Protein AF-A0A7S0BK07-F1 (afdb_monomer)

Nearest PDB structures (foldseek):
  5nl1-assembly2_E  TM=3.008E-01  e=5.229E+00  Mus musculus

Mean predicted aligned error: 10.52 Å

pLDDT: mean 70.9, std 15.37, range [31.36, 89.75]

Radius of gyration: 15.75 Å; Cα contacts (8 Å, |Δi|>4): 74; chains: 1; bounding box: 33×43×38 Å

Sequence (130 aa):
CDAFSKGYSMTALQLEMQGSGAPGGRQLQTDEVELRSVLITLVYKALQVLNVEQEKDAPKIEFTPGPFDDFVRQIVAAQQRGYDLNMIQQEFNLANSSSAETRSPLESAILRQGTRVVFETVLQVSGDKP

Solvent-accessible surface area (backbone atoms only — not comparable to full-atom values): 8021 Å² total; per-residue (Å²): 139,64,64,78,81,62,64,70,44,72,49,49,54,50,50,50,68,74,41,91,72,55,97,77,84,56,83,63,54,72,69,54,50,52,52,49,44,51,53,52,49,44,44,52,52,39,41,58,77,69,64,59,86,66,65,93,85,44,82,80,79,85,72,72,93,49,83,63,55,60,56,43,50,52,52,53,53,40,44,76,71,69,50,52,74,67,58,53,53,47,50,55,53,56,68,44,72,77,46,94,66,80,73,51,75,63,57,51,49,52,50,54,51,49,52,48,51,37,51,52,51,52,48,60,63,61,71,69,63,130

Structure (mmCIF, N/CA/C/O backbone):
data_AF-A0A7S0BK07-F1
#
_entry.id   AF-A0A7S0BK07-F1
#
loop_
_atom_site.group_PDB
_atom_site.id
_atom_site.type_symbol
_atom_site.label_atom_id
_atom_site.label_alt_id
_atom_site.label_comp_id
_atom_site.label_asym_id
_atom_site.label_entity_id
_atom_site.label_seq_id
_atom_site.pdbx_PDB_ins_code
_atom_site.Cartn_x
_atom_site.Cartn_y
_atom_site.Cartn_z
_atom_site.occupancy
_atom_site.B_iso_or_equiv
_atom_site.auth_seq_id
_atom_site.auth_comp_id
_atom_site.auth_asym_id
_atom_site.auth_atom_id
_atom_site.pdbx_PDB_model_num
ATOM 1 N N . CYS A 1 1 ? -17.562 -12.220 3.411 1.00 44.59 1 CYS A N 1
ATOM 2 C CA . CYS A 1 1 ? -16.711 -13.247 4.045 1.00 44.59 1 CYS A CA 1
ATOM 3 C C . CYS A 1 1 ? -15.766 -13.824 3.005 1.00 44.59 1 CYS A C 1
ATOM 5 O O . CYS A 1 1 ? -16.247 -14.095 1.912 1.00 44.59 1 CYS A O 1
ATOM 7 N N . ASP A 1 2 ? -14.470 -13.949 3.338 1.00 31.36 2 ASP A N 1
ATOM 8 C CA . ASP A 1 2 ? -13.634 -15.139 3.048 1.00 31.36 2 ASP A CA 1
ATOM 9 C C . ASP A 1 2 ? -12.142 -14.934 2.747 1.00 31.36 2 ASP A C 1
ATOM 11 O O . ASP A 1 2 ? -11.460 -15.925 2.528 1.00 31.36 2 ASP A O 1
ATOM 15 N N . ALA A 1 3 ? -11.577 -13.728 2.814 1.00 35.78 3 ALA A N 1
ATOM 16 C CA . ALA A 1 3 ? -10.110 -13.594 2.900 1.00 35.78 3 ALA A CA 1
ATOM 17 C C . ALA A 1 3 ? -9.664 -13.406 4.360 1.00 35.78 3 ALA A C 1
ATOM 19 O O . ALA A 1 3 ? -8.880 -14.192 4.883 1.00 35.78 3 ALA A O 1
ATOM 20 N N . PHE A 1 4 ? -10.273 -12.441 5.057 1.00 38.91 4 PHE A N 1
ATOM 21 C CA . PHE A 1 4 ? -10.036 -12.187 6.484 1.00 38.91 4 PHE A CA 1
ATOM 22 C C . PHE A 1 4 ? -10.643 -13.264 7.395 1.00 38.91 4 PHE A C 1
ATOM 24 O O . PHE A 1 4 ? -9.981 -13.764 8.297 1.00 38.91 4 PHE A O 1
ATOM 31 N N . SER A 1 5 ? -11.866 -13.720 7.101 1.00 38.94 5 SER A N 1
ATOM 32 C CA . SER A 1 5 ? -12.518 -14.812 7.840 1.00 38.94 5 SER A CA 1
ATOM 33 C C . SER A 1 5 ? -11.904 -16.198 7.582 1.00 38.94 5 SER A C 1
ATOM 35 O O . SER A 1 5 ? -12.285 -17.152 8.254 1.00 38.94 5 SER A O 1
ATOM 37 N N . LYS A 1 6 ? -10.960 -16.325 6.632 1.00 38.78 6 LYS A N 1
ATOM 38 C CA . LYS A 1 6 ? -10.243 -17.578 6.320 1.00 38.78 6 LYS A CA 1
ATOM 39 C C . LYS A 1 6 ? -8.778 -17.610 6.777 1.00 38.78 6 LYS A C 1
ATOM 41 O O . LYS A 1 6 ? -8.074 -18.550 6.430 1.00 38.78 6 LYS A O 1
ATOM 46 N N . GLY A 1 7 ? -8.337 -16.664 7.610 1.00 41.44 7 GLY A N 1
ATOM 47 C CA . GLY A 1 7 ? -7.147 -16.882 8.440 1.00 41.44 7 GLY A CA 1
ATOM 48 C C . GLY A 1 7 ? -5.798 -16.705 7.745 1.00 41.44 7 GLY A C 1
ATOM 49 O O . GLY A 1 7 ? -4.903 -17.522 7.938 1.00 41.44 7 GLY A O 1
ATOM 50 N N . TYR A 1 8 ? -5.598 -15.607 7.014 1.00 47.16 8 TYR A N 1
ATOM 51 C CA . TYR A 1 8 ? -4.234 -15.095 6.861 1.00 47.16 8 TYR A CA 1
ATOM 52 C C . TYR A 1 8 ? -3.910 -14.212 8.067 1.00 47.16 8 TYR A C 1
ATOM 54 O O . TYR A 1 8 ? -4.119 -13.001 8.041 1.00 47.16 8 TYR A O 1
ATOM 62 N N . SER A 1 9 ? -3.457 -14.833 9.160 1.00 58.72 9 SER A N 1
ATOM 63 C CA . SER A 1 9 ? -2.925 -14.092 10.305 1.00 58.72 9 SER A CA 1
ATOM 64 C C . SER A 1 9 ? -1.636 -13.362 9.906 1.00 58.72 9 SER A C 1
ATOM 66 O O . SER A 1 9 ? -0.984 -13.712 8.918 1.00 58.72 9 SER A O 1
ATOM 68 N N . MET A 1 10 ? -1.230 -12.346 10.674 1.00 56.50 10 MET A N 1
ATOM 69 C CA . MET A 1 10 ? 0.079 -11.695 10.488 1.00 56.50 10 MET A CA 1
ATOM 70 C C . MET A 1 10 ? 1.223 -12.725 10.431 1.00 56.50 10 MET A C 1
ATOM 72 O O . MET A 1 10 ? 2.152 -12.567 9.644 1.00 56.50 10 MET A O 1
ATOM 76 N N . THR A 1 11 ? 1.099 -13.822 11.181 1.00 56.38 11 THR A N 1
ATOM 77 C CA . THR A 1 11 ? 1.977 -15.000 11.151 1.00 56.38 11 THR A CA 1
ATOM 78 C C . THR A 1 11 ? 1.994 -15.691 9.785 1.00 56.38 11 THR A C 1
ATOM 80 O O . THR A 1 11 ? 3.057 -16.047 9.284 1.00 56.38 11 THR A O 1
ATOM 83 N N . ALA A 1 12 ? 0.836 -15.866 9.143 1.00 60.38 12 ALA A N 1
ATOM 84 C CA . ALA A 1 12 ? 0.744 -16.463 7.812 1.00 60.38 12 ALA A CA 1
ATOM 85 C C . ALA A 1 12 ? 1.433 -15.592 6.751 1.00 60.38 12 ALA A C 1
ATOM 87 O O . ALA A 1 12 ? 2.169 -16.114 5.917 1.00 60.38 12 ALA A O 1
ATOM 88 N N . LEU A 1 13 ? 1.271 -14.267 6.824 1.00 60.94 13 LEU A N 1
ATOM 89 C CA . LEU A 1 13 ? 1.993 -13.336 5.949 1.00 60.94 13 LEU A CA 1
ATOM 90 C C . LEU A 1 13 ? 3.509 -13.421 6.178 1.00 60.94 13 LEU A C 1
ATOM 92 O O . LEU A 1 13 ? 4.271 -13.462 5.217 1.00 60.94 13 LEU A O 1
ATOM 96 N N . GLN A 1 14 ? 3.952 -13.521 7.434 1.00 59.59 14 GLN A N 1
ATOM 97 C CA . GLN A 1 14 ? 5.367 -13.708 7.776 1.00 59.59 14 GLN A CA 1
ATOM 98 C C . GLN A 1 14 ? 5.935 -15.025 7.234 1.00 59.59 14 GLN A C 1
ATOM 100 O O . GLN A 1 14 ? 7.040 -15.037 6.694 1.00 59.59 14 GLN A O 1
ATOM 105 N N . LEU A 1 15 ? 5.183 -16.124 7.337 1.00 62.56 15 LEU A N 1
ATOM 106 C CA . LEU A 1 15 ? 5.568 -17.418 6.772 1.00 62.56 15 LEU A CA 1
ATOM 107 C C . LEU A 1 15 ? 5.631 -17.373 5.241 1.00 62.56 15 LEU A C 1
ATOM 109 O O . LEU A 1 15 ? 6.550 -17.943 4.658 1.00 62.56 15 LEU A O 1
ATOM 113 N N . GLU A 1 16 ? 4.713 -16.662 4.581 1.00 64.56 16 GLU A N 1
ATOM 114 C CA . GLU A 1 16 ? 4.781 -16.461 3.131 1.00 64.56 16 GLU A CA 1
ATOM 115 C C . GLU A 1 16 ? 5.982 -15.610 2.705 1.00 64.56 16 GLU A C 1
ATOM 117 O O . GLU A 1 16 ? 6.585 -15.902 1.679 1.00 64.56 16 GLU A O 1
ATOM 122 N N . MET A 1 17 ? 6.386 -14.604 3.489 1.00 58.38 17 MET A N 1
ATOM 123 C CA . MET A 1 17 ? 7.619 -13.852 3.214 1.00 58.38 17 MET A CA 1
ATOM 124 C C . MET A 1 17 ? 8.877 -14.719 3.324 1.00 58.38 17 MET A C 1
ATOM 126 O O . MET A 1 17 ? 9.870 -14.456 2.651 1.00 58.38 17 MET A O 1
ATOM 130 N N . GLN A 1 18 ? 8.845 -15.745 4.175 1.00 59.84 18 GLN A N 1
ATOM 131 C CA . GLN A 1 18 ? 9.948 -16.691 4.348 1.00 59.84 18 GLN A CA 1
ATOM 132 C C . GLN A 1 18 ? 9.896 -17.855 3.341 1.00 59.84 18 GLN A C 1
ATOM 134 O O . GLN A 1 18 ? 10.900 -18.541 3.147 1.00 59.84 18 GLN A O 1
ATOM 139 N N . GLY A 1 19 ? 8.750 -18.092 2.693 1.00 59.31 19 GLY A N 1
ATOM 140 C CA . GLY A 1 19 ? 8.517 -19.222 1.797 1.00 59.31 19 GLY A CA 1
ATOM 141 C C . GLY A 1 19 ? 8.441 -18.833 0.317 1.00 59.31 19 GLY A C 1
ATOM 142 O O . GLY A 1 19 ? 7.535 -18.134 -0.115 1.00 59.31 19 GLY A O 1
ATOM 143 N N . SER A 1 20 ? 9.318 -19.389 -0.522 1.00 52.28 20 SER A N 1
ATOM 144 C CA . SER A 1 20 ? 9.348 -19.126 -1.977 1.00 52.28 20 SER A CA 1
ATOM 145 C C . SER A 1 20 ? 8.239 -19.827 -2.797 1.00 52.28 20 SER A C 1
ATOM 147 O O . SER A 1 20 ? 8.277 -19.810 -4.026 1.00 52.28 20 SER A O 1
ATOM 149 N N . GLY A 1 21 ? 7.270 -20.498 -2.162 1.00 52.09 21 GLY A N 1
ATOM 150 C CA . GLY A 1 21 ? 6.293 -21.360 -2.844 1.00 52.09 21 GLY A CA 1
ATOM 151 C C . GLY A 1 21 ? 4.974 -20.652 -3.162 1.00 52.09 21 GLY A C 1
ATOM 152 O O . GLY A 1 21 ? 4.302 -20.167 -2.252 1.00 52.09 21 GLY A O 1
ATOM 153 N N . ALA A 1 22 ? 4.574 -20.587 -4.436 1.00 52.78 22 ALA A N 1
ATOM 154 C CA . ALA A 1 22 ? 3.241 -20.108 -4.819 1.00 52.78 22 ALA A CA 1
ATOM 155 C C . ALA A 1 22 ? 2.133 -21.131 -4.516 1.00 52.78 22 ALA A C 1
ATOM 157 O O . ALA A 1 22 ? 2.345 -22.338 -4.677 1.00 52.78 22 ALA A O 1
ATOM 158 N N . PRO A 1 23 ? 0.916 -20.661 -4.184 1.00 49.75 23 PRO A N 1
ATOM 159 C CA . PRO A 1 23 ? -0.263 -21.511 -4.142 1.00 49.75 23 PRO A CA 1
ATOM 160 C C . PRO A 1 23 ? -0.664 -21.853 -5.587 1.00 49.75 23 PRO A C 1
ATOM 162 O O . PRO A 1 23 ? -1.213 -21.018 -6.299 1.00 49.75 23 PRO A O 1
ATOM 165 N N . GLY A 1 24 ? -0.345 -23.065 -6.056 1.00 53.91 24 GLY A N 1
ATOM 166 C CA . GLY A 1 24 ? -0.760 -23.528 -7.393 1.00 53.91 24 GLY A CA 1
ATOM 167 C C . GLY A 1 24 ? 0.202 -24.448 -8.148 1.00 53.91 24 GLY A C 1
ATOM 168 O O . GLY A 1 24 ? -0.072 -24.784 -9.295 1.00 53.91 24 GLY A O 1
ATOM 169 N N . GLY A 1 25 ? 1.332 -24.855 -7.562 1.00 56.31 25 GLY A N 1
ATOM 170 C CA . GLY A 1 25 ? 2.234 -25.856 -8.158 1.00 56.31 25 GLY A CA 1
ATOM 171 C C . GLY A 1 25 ? 3.080 -25.371 -9.345 1.00 56.31 25 GLY A C 1
ATOM 172 O O . GLY A 1 25 ? 4.027 -26.054 -9.727 1.00 56.31 25 GLY A O 1
ATOM 173 N N . ARG A 1 26 ? 2.810 -24.179 -9.896 1.00 63.66 26 ARG A N 1
ATOM 174 C CA . ARG A 1 26 ? 3.728 -23.492 -10.814 1.00 63.66 26 ARG A CA 1
ATOM 175 C C . ARG A 1 26 ? 4.815 -22.791 -10.003 1.00 63.66 26 ARG A C 1
ATOM 177 O O . ARG A 1 26 ? 4.501 -21.998 -9.118 1.00 63.66 26 ARG A O 1
ATOM 184 N N . GLN A 1 27 ? 6.081 -23.048 -10.326 1.00 64.88 27 GLN A N 1
ATOM 185 C CA . GLN A 1 27 ? 7.178 -22.233 -9.806 1.00 64.88 27 GLN A CA 1
ATOM 186 C C . GLN A 1 27 ? 7.022 -20.800 -10.319 1.00 64.88 27 GLN A C 1
ATOM 188 O O . GLN A 1 27 ? 6.813 -20.577 -11.515 1.00 64.88 27 GLN A O 1
ATOM 193 N N . LEU A 1 28 ? 7.069 -19.842 -9.397 1.00 65.19 28 LEU A N 1
ATOM 194 C CA . LEU A 1 28 ? 7.141 -18.431 -9.746 1.00 65.19 28 LEU A CA 1
ATOM 195 C C . LEU A 1 28 ? 8.503 -18.142 -10.365 1.0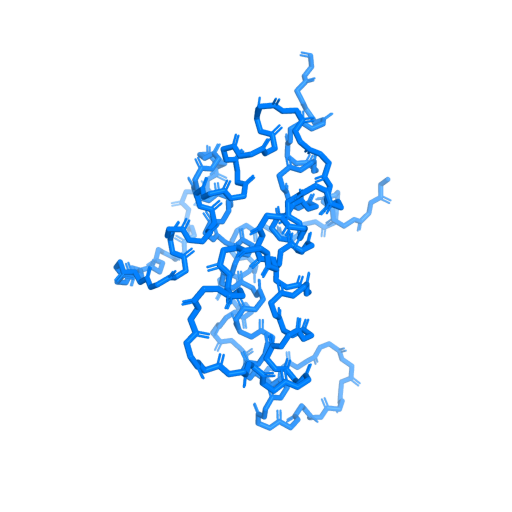0 65.19 28 LEU A C 1
ATOM 197 O O . LEU A 1 28 ? 9.517 -18.702 -9.944 1.00 65.19 28 LEU A O 1
ATOM 201 N N . GLN A 1 29 ? 8.516 -17.258 -11.354 1.00 75.56 29 GLN A N 1
ATOM 202 C CA . GLN A 1 29 ? 9.763 -16.681 -11.840 1.00 75.56 29 GLN A CA 1
ATOM 203 C C . GLN A 1 29 ? 10.344 -15.753 -10.765 1.00 75.56 29 GLN A C 1
ATOM 205 O O . GLN A 1 29 ? 9.603 -15.244 -9.924 1.00 75.56 29 GLN A O 1
ATOM 210 N N . THR A 1 30 ? 11.660 -15.533 -10.777 1.00 73.06 30 THR A N 1
ATOM 211 C CA . THR A 1 30 ? 12.360 -14.726 -9.760 1.00 73.06 30 THR A CA 1
ATOM 212 C C . THR A 1 30 ? 11.691 -13.367 -9.540 1.00 73.06 30 THR A C 1
ATOM 214 O O . THR A 1 30 ? 11.347 -13.029 -8.411 1.00 73.06 30 THR A O 1
ATOM 217 N N . ASP A 1 31 ? 11.372 -12.660 -10.623 1.00 69.50 31 ASP A N 1
ATOM 218 C CA . ASP A 1 31 ? 10.726 -11.344 -10.581 1.00 69.50 31 ASP A CA 1
ATOM 219 C C . ASP A 1 31 ? 9.323 -11.394 -9.943 1.00 69.50 31 ASP A C 1
ATOM 221 O O . ASP A 1 31 ? 8.894 -10.465 -9.259 1.00 69.50 31 ASP A O 1
ATOM 225 N N . GLU A 1 32 ? 8.594 -12.501 -10.122 1.00 69.31 32 GLU A N 1
ATOM 226 C CA . GLU A 1 32 ? 7.273 -12.704 -9.517 1.00 69.31 32 GLU A CA 1
ATOM 227 C C . GLU A 1 32 ? 7.380 -12.971 -8.009 1.00 69.31 32 GLU A C 1
ATOM 229 O O . GLU A 1 32 ? 6.522 -12.528 -7.241 1.00 69.31 32 GLU A O 1
ATOM 234 N N . VAL A 1 33 ? 8.432 -13.673 -7.571 1.00 70.38 33 VAL A N 1
ATOM 235 C CA . VAL A 1 33 ? 8.729 -13.885 -6.144 1.00 70.38 33 VAL A CA 1
ATOM 236 C C . VAL A 1 33 ? 9.076 -12.558 -5.480 1.00 70.38 33 VAL A C 1
ATOM 238 O O . VAL A 1 33 ? 8.557 -12.256 -4.403 1.00 70.38 33 VAL A O 1
ATOM 241 N N . GLU A 1 34 ? 9.905 -11.742 -6.126 1.00 68.62 34 GLU A N 1
ATOM 242 C CA . GLU A 1 34 ? 10.267 -10.415 -5.630 1.00 68.62 34 GLU A CA 1
ATOM 243 C C . GLU A 1 34 ? 9.044 -9.500 -5.537 1.00 68.62 34 GLU A C 1
ATOM 245 O O . GLU A 1 34 ? 8.780 -8.932 -4.475 1.00 68.62 34 GLU A O 1
ATOM 250 N N . LEU A 1 35 ? 8.228 -9.426 -6.595 1.00 74.62 35 LEU A N 1
ATOM 251 C CA . LEU A 1 35 ? 7.008 -8.621 -6.589 1.00 74.62 35 LEU A CA 1
ATOM 252 C C . LEU A 1 35 ? 6.034 -9.079 -5.498 1.00 74.62 35 LEU A C 1
ATOM 254 O O . LEU A 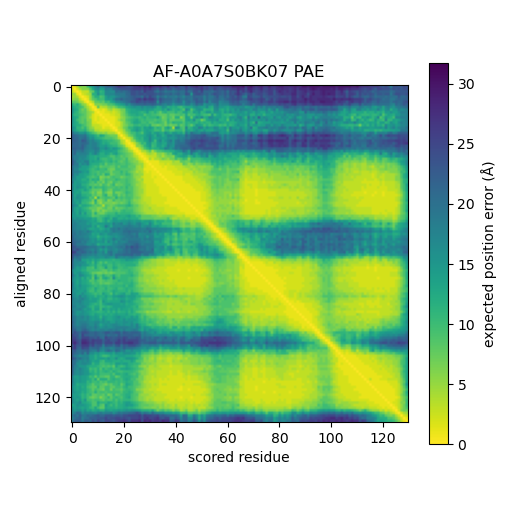1 35 ? 5.494 -8.250 -4.766 1.00 74.62 35 LEU A O 1
ATOM 258 N N . ARG A 1 36 ? 5.833 -10.393 -5.340 1.00 75.00 36 ARG A N 1
ATOM 259 C CA . ARG A 1 36 ? 5.013 -10.946 -4.253 1.00 75.00 36 ARG A CA 1
ATOM 260 C C . ARG A 1 36 ? 5.550 -10.520 -2.888 1.00 75.00 36 ARG A C 1
ATOM 262 O O . ARG A 1 36 ? 4.771 -10.090 -2.041 1.00 75.00 36 ARG A O 1
ATOM 269 N N . SER A 1 37 ? 6.862 -10.603 -2.690 1.00 73.88 37 SER A N 1
ATOM 270 C CA . SER A 1 37 ? 7.516 -10.244 -1.428 1.00 73.88 37 SER A CA 1
ATOM 271 C C . SER A 1 37 ? 7.322 -8.762 -1.106 1.00 73.88 37 SER A C 1
ATOM 273 O O . SER A 1 37 ? 6.994 -8.415 0.030 1.00 73.88 37 SER A O 1
ATOM 275 N N . VAL A 1 38 ? 7.428 -7.886 -2.111 1.00 79.50 38 VAL A N 1
ATOM 276 C CA . VAL A 1 38 ? 7.125 -6.452 -1.981 1.00 79.50 38 VAL A CA 1
ATOM 277 C C . VAL A 1 38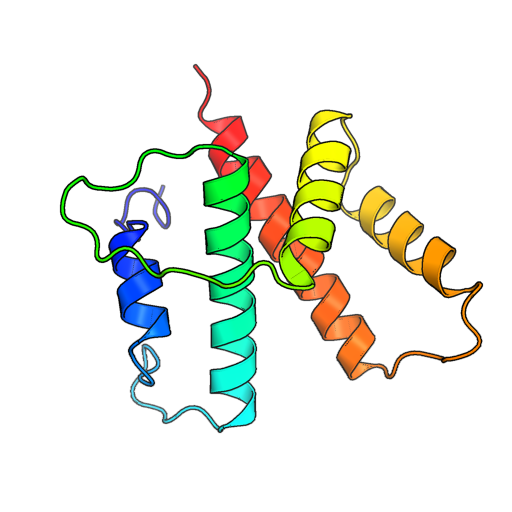 ? 5.666 -6.235 -1.582 1.00 79.50 38 VAL A C 1
ATOM 279 O O . VAL A 1 38 ? 5.399 -5.510 -0.625 1.00 79.50 38 VAL A O 1
ATOM 282 N N . LEU A 1 39 ? 4.713 -6.880 -2.261 1.00 82.25 39 LEU A N 1
ATOM 283 C CA . LEU A 1 39 ? 3.288 -6.715 -1.955 1.00 82.25 39 LEU A CA 1
ATOM 284 C C . LEU A 1 39 ? 2.941 -7.187 -0.537 1.00 82.25 39 LEU A C 1
ATOM 286 O O . LEU A 1 39 ? 2.240 -6.475 0.180 1.00 82.25 39 LEU A O 1
ATOM 290 N N . ILE A 1 40 ? 3.471 -8.334 -0.100 1.00 80.19 40 ILE A N 1
ATOM 291 C CA . ILE A 1 40 ? 3.270 -8.828 1.270 1.00 80.19 40 ILE A CA 1
ATOM 292 C C . ILE A 1 40 ? 3.900 -7.866 2.287 1.00 80.19 40 ILE A C 1
ATOM 294 O O . ILE A 1 40 ? 3.275 -7.549 3.299 1.00 80.19 40 ILE A O 1
ATOM 298 N N . THR A 1 41 ? 5.090 -7.329 1.993 1.00 81.06 41 THR A N 1
ATOM 299 C CA . THR A 1 41 ? 5.756 -6.328 2.845 1.00 81.06 41 THR A CA 1
ATOM 300 C C . THR A 1 41 ? 4.894 -5.078 3.025 1.00 81.06 41 THR A C 1
ATOM 302 O O . THR A 1 41 ? 4.779 -4.565 4.138 1.00 81.06 41 THR A O 1
ATOM 305 N N . LEU A 1 42 ? 4.264 -4.588 1.953 1.00 84.94 42 LEU A N 1
ATOM 306 C CA . LEU A 1 42 ? 3.381 -3.420 2.003 1.00 84.94 42 LEU A CA 1
ATOM 307 C C . LEU A 1 42 ? 2.146 -3.669 2.876 1.00 84.94 42 LEU A C 1
ATOM 309 O O . LEU A 1 42 ? 1.814 -2.817 3.700 1.00 84.94 42 LEU A O 1
ATOM 313 N N . VAL A 1 43 ? 1.503 -4.833 2.735 1.00 85.38 43 VAL A N 1
ATOM 314 C CA . VAL A 1 43 ? 0.369 -5.235 3.589 1.00 85.38 43 VAL A CA 1
ATOM 315 C C . VAL A 1 43 ? 0.810 -5.292 5.047 1.00 85.38 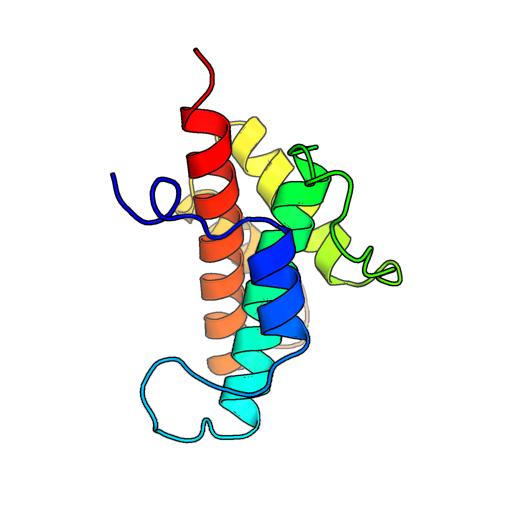43 VAL A C 1
ATOM 317 O O . VAL A 1 43 ? 0.198 -4.665 5.907 1.00 85.38 43 VAL A O 1
ATOM 320 N N . TYR A 1 44 ? 1.911 -5.986 5.325 1.00 82.12 44 TYR A N 1
ATOM 321 C CA . TYR A 1 44 ? 2.438 -6.137 6.676 1.00 82.12 44 TYR A CA 1
ATOM 322 C C . TYR A 1 44 ? 2.747 -4.781 7.329 1.00 82.12 44 TYR A C 1
ATOM 324 O O . TYR A 1 44 ? 2.300 -4.513 8.445 1.00 82.12 44 TYR A O 1
ATOM 332 N N . LYS A 1 45 ? 3.448 -3.884 6.621 1.00 83.00 45 LYS A N 1
ATOM 333 C CA . LYS A 1 45 ? 3.745 -2.529 7.112 1.00 83.00 45 LYS A CA 1
ATOM 334 C C . LYS A 1 45 ? 2.476 -1.701 7.318 1.00 83.00 45 LYS A C 1
ATOM 336 O O . LYS A 1 45 ? 2.390 -0.975 8.305 1.00 83.00 45 LYS A O 1
ATOM 341 N N . ALA A 1 46 ? 1.473 -1.826 6.449 1.00 86.19 46 ALA A N 1
ATOM 342 C CA . ALA A 1 46 ? 0.185 -1.158 6.641 1.00 86.19 46 ALA A CA 1
ATOM 343 C C . ALA A 1 46 ? -0.502 -1.623 7.933 1.00 86.19 46 ALA A C 1
ATOM 345 O O . ALA A 1 46 ? -0.923 -0.792 8.735 1.00 86.19 46 ALA A O 1
ATOM 346 N N . LEU A 1 47 ? -0.531 -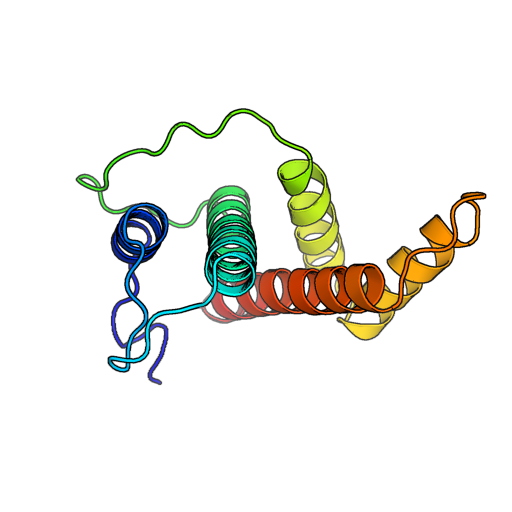2.934 8.187 1.00 84.81 47 LEU A N 1
ATOM 347 C CA . LEU A 1 47 ? -1.089 -3.511 9.414 1.00 84.81 47 LEU A CA 1
ATOM 348 C C . LEU A 1 47 ? -0.323 -3.067 10.668 1.00 84.81 47 LEU A C 1
ATOM 350 O O . LEU A 1 47 ? -0.943 -2.763 11.688 1.00 84.81 47 LEU A O 1
ATOM 354 N N . GLN A 1 48 ? 1.008 -2.961 10.586 1.00 81.62 48 GLN A N 1
ATOM 355 C CA . GLN A 1 48 ? 1.826 -2.409 11.669 1.00 81.62 48 GLN A CA 1
ATOM 356 C C . GLN A 1 48 ? 1.488 -0.943 11.960 1.00 81.62 48 GLN A C 1
ATOM 358 O O . GLN A 1 48 ? 1.299 -0.583 13.119 1.00 81.62 48 GLN A O 1
ATOM 363 N N . VAL A 1 49 ? 1.375 -0.096 10.930 1.00 84.81 49 VAL A N 1
ATOM 364 C CA . VAL A 1 49 ? 1.015 1.327 11.091 1.00 84.81 49 VAL A CA 1
ATOM 365 C C . VAL A 1 49 ? -0.386 1.486 11.691 1.00 84.81 49 VAL A C 1
ATOM 367 O O . VAL A 1 49 ? -0.620 2.404 12.477 1.00 84.81 49 VAL A O 1
ATOM 370 N N . LEU A 1 50 ? -1.307 0.577 11.365 1.00 83.00 50 LEU A N 1
ATOM 371 C CA . LEU A 1 50 ? -2.660 0.536 11.923 1.00 83.00 50 LEU A CA 1
ATOM 372 C C . LEU A 1 50 ? -2.733 -0.076 13.333 1.00 83.00 50 LEU A C 1
ATOM 374 O O . LEU A 1 50 ? -3.815 -0.097 13.913 1.00 83.00 50 LEU A O 1
ATOM 378 N N . ASN A 1 51 ? -1.609 -0.529 13.901 1.00 80.75 51 ASN A N 1
ATOM 379 C CA . ASN A 1 51 ? -1.526 -1.202 15.202 1.00 80.75 51 ASN A CA 1
ATOM 380 C C . ASN A 1 51 ? -2.460 -2.421 15.327 1.00 80.75 51 ASN A C 1
ATOM 382 O O . ASN A 1 51 ? -3.054 -2.643 16.381 1.00 80.75 51 ASN A O 1
ATOM 386 N N . VAL A 1 52 ? -2.597 -3.214 14.259 1.00 79.12 52 VAL A N 1
ATOM 387 C CA . VAL A 1 52 ? -3.360 -4.471 14.313 1.00 79.12 52 VAL A CA 1
ATOM 388 C C . VAL A 1 52 ? -2.645 -5.462 15.235 1.00 79.12 52 VAL A C 1
ATOM 390 O O . VAL A 1 52 ? -1.427 -5.640 15.135 1.00 79.12 52 VAL A O 1
ATOM 393 N N . GLU A 1 53 ? -3.395 -6.098 16.141 1.00 69.44 53 GLU A N 1
ATOM 394 C CA . GLU A 1 53 ? -2.841 -7.060 17.097 1.00 69.44 53 GLU A CA 1
ATOM 395 C C . GLU A 1 53 ? -2.136 -8.215 16.374 1.00 69.44 53 GLU A C 1
ATOM 397 O O . GLU A 1 53 ? -2.678 -8.840 15.461 1.00 69.44 53 GLU A O 1
ATOM 402 N N . GLN A 1 54 ? -0.902 -8.499 16.792 1.00 64.69 54 GLN A N 1
ATOM 403 C CA . GLN A 1 54 ? -0.151 -9.662 16.328 1.00 64.69 54 GLN A CA 1
ATOM 404 C C . GLN A 1 54 ? -0.411 -10.837 17.274 1.00 64.69 54 GLN A C 1
ATOM 406 O O . GLN A 1 54 ? -0.502 -10.653 18.491 1.00 64.69 54 GLN A O 1
ATOM 411 N N . GLU A 1 55 ? -0.494 -12.051 16.728 1.00 67.38 55 GLU A N 1
ATOM 412 C CA . GLU A 1 55 ? -0.514 -13.267 17.544 1.00 67.38 55 GLU A CA 1
ATOM 413 C C . GLU A 1 55 ? 0.739 -13.297 18.436 1.00 67.38 55 GLU A C 1
ATOM 415 O O . GLU A 1 55 ? 1.850 -13.031 17.974 1.00 67.38 55 GLU A O 1
ATOM 420 N N . LYS A 1 56 ? 0.563 -13.594 19.731 1.00 56.88 56 LYS A N 1
ATOM 421 C CA . LYS A 1 56 ? 1.630 -13.493 20.747 1.00 56.88 56 LYS A CA 1
ATOM 422 C C . LYS A 1 56 ? 2.861 -14.357 20.444 1.00 56.88 56 LYS A C 1
ATOM 424 O O . LYS A 1 56 ? 3.950 -14.004 20.886 1.00 56.88 56 LYS A O 1
ATOM 429 N N . ASP A 1 57 ? 2.679 -15.421 19.665 1.00 58.62 57 ASP A N 1
ATOM 430 C CA . ASP A 1 57 ? 3.715 -16.390 19.292 1.00 58.62 57 ASP A CA 1
ATOM 431 C C . ASP A 1 57 ? 4.187 -16.247 17.830 1.00 58.62 57 ASP A C 1
ATOM 433 O O . ASP A 1 57 ? 4.904 -17.106 17.315 1.00 58.62 57 ASP A O 1
ATOM 437 N N . ALA A 1 58 ? 3.804 -15.165 17.141 1.00 58.53 58 ALA A N 1
ATOM 438 C CA . ALA A 1 58 ? 4.238 -14.911 15.772 1.00 58.53 58 ALA A CA 1
ATOM 439 C C . ALA A 1 58 ? 5.738 -14.541 15.723 1.00 58.53 58 ALA A C 1
ATOM 441 O O . ALA A 1 58 ? 6.195 -13.709 16.519 1.00 58.53 58 ALA A O 1
ATOM 442 N N . PRO A 1 59 ? 6.530 -15.103 14.788 1.00 55.34 59 PRO A N 1
ATOM 443 C CA . PRO A 1 59 ? 7.933 -14.746 14.630 1.00 55.34 59 PRO A CA 1
ATOM 444 C C . PRO A 1 59 ? 8.061 -13.264 14.258 1.00 55.34 59 PRO A C 1
ATOM 446 O O . PRO A 1 59 ? 7.666 -12.832 13.179 1.00 55.34 59 PRO A O 1
ATOM 449 N N . LYS A 1 60 ? 8.638 -12.453 15.150 1.00 52.62 60 LYS A N 1
ATOM 450 C CA . LYS A 1 60 ? 8.872 -11.030 14.880 1.00 52.62 60 LYS A CA 1
ATOM 451 C C . LYS A 1 60 ? 9.930 -10.881 13.795 1.00 52.62 60 LYS A C 1
ATOM 453 O O . LYS A 1 60 ? 11.111 -11.103 14.041 1.00 52.62 60 LYS A O 1
ATOM 458 N N . ILE A 1 61 ? 9.509 -10.477 12.602 1.00 54.28 61 ILE A N 1
ATOM 459 C CA . ILE A 1 61 ? 10.448 -10.032 11.580 1.00 54.28 61 ILE A CA 1
ATOM 460 C C . ILE A 1 61 ? 10.861 -8.600 11.934 1.00 54.28 61 ILE A C 1
ATOM 462 O O . ILE A 1 61 ? 10.060 -7.668 11.833 1.00 54.28 61 ILE A O 1
ATOM 466 N N . GLU A 1 62 ? 12.102 -8.430 12.390 1.00 48.19 62 GLU A N 1
ATOM 467 C CA . GLU A 1 62 ? 12.714 -7.112 12.546 1.00 48.19 62 GLU A CA 1
ATOM 468 C C . GLU A 1 62 ? 13.017 -6.547 11.157 1.00 48.19 62 GLU A C 1
ATOM 470 O O . GLU A 1 62 ? 14.021 -6.881 10.529 1.00 48.19 62 GLU A O 1
ATOM 475 N N . PHE A 1 63 ? 12.123 -5.702 10.649 1.00 54.19 63 PHE A N 1
ATOM 476 C CA . PHE A 1 63 ? 12.409 -4.940 9.443 1.00 54.19 63 PHE A CA 1
ATOM 477 C C . PHE A 1 63 ? 13.199 -3.691 9.799 1.00 54.19 63 PHE A C 1
ATOM 479 O O . PHE A 1 63 ? 12.809 -2.902 10.661 1.00 54.19 63 PHE A O 1
ATOM 486 N N . THR A 1 64 ? 14.293 -3.488 9.077 1.00 50.16 64 THR A N 1
ATOM 487 C CA . THR A 1 64 ? 15.001 -2.215 9.054 1.00 50.16 64 THR A CA 1
ATOM 488 C C . THR A 1 64 ? 14.032 -1.128 8.563 1.00 50.16 64 THR A C 1
ATOM 490 O O . THR A 1 64 ? 13.273 -1.389 7.619 1.00 50.16 64 THR A O 1
ATOM 493 N N . PRO A 1 65 ? 14.024 0.074 9.174 1.00 54.00 65 PRO A N 1
ATOM 494 C CA . PRO A 1 65 ? 13.306 1.219 8.628 1.00 54.00 65 PRO A CA 1
ATOM 495 C C . PRO A 1 65 ? 13.698 1.386 7.164 1.00 54.00 65 PRO A C 1
ATOM 497 O O . PRO A 1 65 ? 14.885 1.446 6.839 1.00 54.00 65 PRO A O 1
ATOM 500 N N . GLY A 1 66 ? 12.707 1.372 6.284 1.00 63.94 66 GLY A N 1
ATOM 501 C CA . GLY A 1 66 ? 12.935 1.275 4.851 1.00 63.94 66 GLY A CA 1
ATOM 502 C C . GLY A 1 66 ? 12.070 2.250 4.065 1.00 63.94 66 GLY A C 1
ATOM 503 O O . GLY A 1 66 ? 11.102 2.793 4.595 1.00 63.94 66 GLY A O 1
ATOM 504 N N . PRO A 1 67 ? 12.360 2.430 2.767 1.00 67.56 67 PRO A N 1
ATOM 505 C CA . PRO A 1 67 ? 11.646 3.374 1.901 1.00 67.56 67 PRO A CA 1
ATOM 506 C C . PRO A 1 67 ? 10.129 3.115 1.822 1.00 67.56 67 PRO A C 1
ATOM 508 O O . PRO A 1 67 ? 9.357 4.013 1.495 1.00 67.56 67 PRO A O 1
ATOM 511 N N . PHE A 1 68 ? 9.675 1.903 2.157 1.00 79.19 68 PHE A N 1
ATOM 512 C CA . PHE A 1 68 ? 8.256 1.555 2.194 1.00 79.19 68 PHE A CA 1
ATOM 513 C C . PHE A 1 68 ? 7.492 2.143 3.391 1.00 79.19 68 PHE A C 1
ATOM 515 O O . PHE A 1 68 ? 6.274 2.277 3.301 1.00 79.19 68 PHE A O 1
ATOM 522 N N . ASP A 1 69 ? 8.158 2.497 4.495 1.00 82.50 69 ASP A N 1
ATOM 523 C CA . ASP A 1 69 ? 7.476 2.998 5.698 1.00 82.50 69 ASP A CA 1
ATOM 524 C C . ASP A 1 69 ? 6.814 4.355 5.455 1.00 82.50 69 ASP A C 1
ATOM 526 O O . ASP A 1 69 ? 5.643 4.545 5.790 1.00 82.50 69 ASP A O 1
ATOM 530 N N . ASP A 1 70 ? 7.531 5.277 4.813 1.00 84.81 70 ASP A N 1
ATOM 531 C CA . ASP A 1 70 ? 7.000 6.596 4.468 1.00 84.81 70 ASP A CA 1
ATOM 532 C C . ASP A 1 70 ? 5.876 6.488 3.439 1.00 84.81 70 ASP A C 1
ATOM 534 O O . ASP A 1 70 ? 4.839 7.137 3.580 1.00 84.81 70 ASP A O 1
ATOM 538 N N . PHE A 1 71 ? 6.045 5.612 2.445 1.00 86.00 71 PHE A N 1
ATOM 539 C CA . PHE A 1 71 ? 5.026 5.337 1.437 1.00 86.00 71 PHE A CA 1
ATOM 540 C C . PHE A 1 71 ? 3.716 4.841 2.066 1.00 86.00 71 PHE A C 1
ATOM 542 O O . PHE A 1 71 ? 2.645 5.388 1.796 1.00 86.00 71 PHE A O 1
ATOM 549 N N . VAL A 1 72 ? 3.794 3.845 2.955 1.00 88.75 72 VAL A N 1
ATOM 550 C CA . VAL A 1 72 ? 2.622 3.304 3.654 1.00 88.75 72 VAL A CA 1
ATOM 551 C C . VAL A 1 72 ? 1.983 4.367 4.548 1.00 88.75 72 VAL A C 1
ATOM 553 O O . VAL A 1 72 ? 0.767 4.551 4.499 1.00 88.75 72 VAL A O 1
ATOM 556 N N . ARG A 1 73 ? 2.778 5.110 5.330 1.00 88.88 73 ARG A N 1
ATOM 557 C CA . ARG A 1 73 ? 2.267 6.175 6.211 1.00 88.88 73 ARG A CA 1
ATOM 558 C C . ARG A 1 73 ? 1.529 7.264 5.439 1.00 88.88 73 ARG A C 1
ATOM 560 O O . ARG A 1 73 ? 0.490 7.719 5.910 1.00 88.88 73 ARG A O 1
ATOM 567 N N . GLN A 1 74 ? 2.028 7.663 4.269 1.00 88.38 74 GLN A N 1
ATOM 568 C CA . GLN A 1 74 ? 1.366 8.655 3.417 1.00 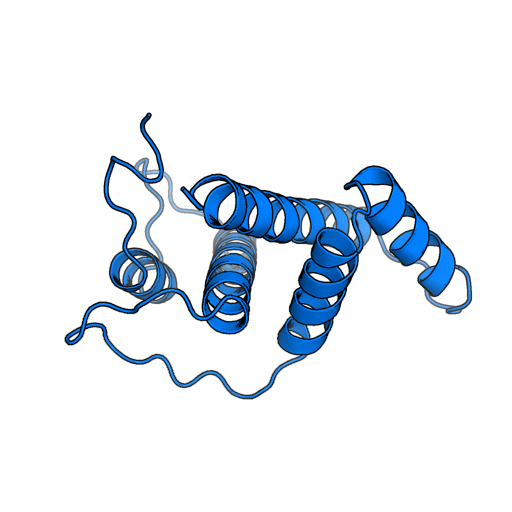88.38 74 GLN A CA 1
ATOM 569 C C . GLN A 1 74 ? -0.014 8.174 2.961 1.00 88.38 74 GLN A C 1
ATOM 571 O O . GLN A 1 74 ? -0.984 8.921 3.075 1.00 88.38 74 GLN A O 1
ATOM 576 N N . ILE A 1 75 ? -0.129 6.918 2.520 1.00 88.88 75 ILE A N 1
ATOM 577 C CA . ILE A 1 75 ? -1.409 6.350 2.070 1.00 88.88 75 ILE A CA 1
ATOM 578 C C . ILE A 1 75 ? -2.387 6.200 3.236 1.00 88.88 75 ILE A C 1
ATOM 580 O O . ILE A 1 75 ? -3.548 6.584 3.108 1.00 88.88 75 ILE A O 1
ATOM 584 N N . VAL A 1 76 ? -1.925 5.691 4.383 1.00 88.44 76 VAL A N 1
ATOM 585 C CA . VAL A 1 76 ? -2.748 5.576 5.597 1.00 88.44 76 VAL A CA 1
ATOM 586 C C . VAL A 1 76 ? -3.261 6.954 6.022 1.00 88.44 76 VAL A C 1
ATOM 588 O O . VAL A 1 76 ? -4.453 7.117 6.266 1.00 88.44 76 VAL A O 1
ATOM 591 N N . ALA A 1 77 ? -2.389 7.965 6.060 1.00 88.81 77 ALA A N 1
ATOM 592 C CA . ALA A 1 77 ? -2.771 9.323 6.429 1.00 88.81 77 ALA A CA 1
ATOM 593 C C . ALA A 1 77 ? -3.753 9.949 5.426 1.00 88.81 77 ALA A C 1
ATOM 595 O O . ALA A 1 77 ? -4.693 10.626 5.839 1.00 88.81 77 ALA A O 1
ATOM 596 N N . ALA A 1 78 ? -3.566 9.730 4.121 1.00 87.88 78 ALA A N 1
ATOM 597 C CA . ALA A 1 78 ? -4.483 10.219 3.095 1.00 87.88 78 ALA A CA 1
ATOM 598 C C . ALA A 1 78 ? -5.869 9.566 3.220 1.00 87.88 78 ALA A C 1
ATOM 600 O O . ALA A 1 78 ? -6.883 10.265 3.225 1.00 87.88 78 ALA A O 1
ATOM 601 N N . GLN A 1 79 ? -5.922 8.247 3.428 1.00 88.00 79 GLN A N 1
ATOM 602 C CA . GLN A 1 79 ? -7.180 7.534 3.651 1.00 88.00 79 GLN A CA 1
ATOM 603 C C . GLN A 1 79 ? -7.889 8.033 4.919 1.00 88.00 79 GLN A C 1
ATOM 605 O O . GLN A 1 79 ? -9.087 8.307 4.878 1.00 88.00 79 GLN A O 1
ATOM 610 N N . GLN A 1 80 ? -7.157 8.247 6.017 1.00 85.19 80 GLN A N 1
ATOM 611 C CA . GLN A 1 80 ? -7.720 8.780 7.266 1.00 85.19 80 GLN A CA 1
ATOM 612 C C . GLN A 1 80 ? -8.270 10.206 7.113 1.00 85.19 80 GLN A C 1
ATOM 614 O O . GLN A 1 80 ? -9.164 10.607 7.855 1.00 85.19 80 GLN A O 1
ATOM 619 N N . ARG A 1 81 ? -7.759 10.972 6.142 1.00 87.88 81 ARG A N 1
ATOM 620 C CA . ARG A 1 81 ? -8.278 12.296 5.763 1.00 87.88 81 ARG A CA 1
ATOM 621 C C . ARG A 1 81 ? -9.481 12.228 4.812 1.00 87.88 81 ARG A C 1
ATOM 623 O O . ARG A 1 81 ? -9.998 13.277 4.441 1.00 87.88 81 ARG A O 1
ATOM 630 N N . GLY A 1 82 ? -9.920 11.032 4.416 1.00 86.19 82 GLY A N 1
ATOM 631 C CA . GLY A 1 82 ? -11.071 10.816 3.538 1.00 86.19 82 GLY A CA 1
ATOM 632 C C . GLY A 1 82 ? -10.756 10.851 2.041 1.00 86.19 82 GLY A C 1
ATOM 633 O O . GLY A 1 82 ? -11.677 11.000 1.243 1.00 86.19 82 GLY A O 1
ATOM 634 N N . TYR A 1 83 ? -9.486 10.730 1.646 1.00 89.12 83 TYR A N 1
ATOM 635 C CA . TYR A 1 83 ? -9.109 10.681 0.233 1.00 89.12 83 TYR A CA 1
ATOM 636 C C . TYR A 1 83 ? -9.486 9.323 -0.361 1.00 89.12 83 TYR A C 1
ATOM 638 O O . TYR A 1 83 ? -9.275 8.281 0.266 1.00 89.12 83 TYR A O 1
ATOM 646 N N . ASP A 1 84 ? -10.002 9.331 -1.588 1.00 89.38 84 ASP A N 1
ATOM 647 C CA . ASP A 1 84 ? -10.215 8.107 -2.353 1.00 89.38 84 ASP A CA 1
ATOM 648 C C . ASP A 1 84 ? -8.934 7.654 -3.082 1.00 89.38 84 ASP A C 1
ATOM 650 O O . ASP A 1 84 ? -7.940 8.382 -3.187 1.00 89.38 84 ASP A O 1
ATOM 654 N N . LEU A 1 85 ? -8.950 6.423 -3.600 1.00 86.19 85 LEU A N 1
ATOM 655 C CA . LEU A 1 85 ? -7.804 5.837 -4.299 1.00 86.19 85 LEU A CA 1
ATOM 656 C C . LEU A 1 85 ? -7.359 6.668 -5.515 1.00 86.19 85 LEU A C 1
ATOM 658 O O . LEU A 1 85 ? -6.162 6.752 -5.790 1.00 86.19 85 LEU A O 1
ATOM 662 N N . ASN A 1 86 ? -8.298 7.278 -6.242 1.00 87.31 86 ASN A N 1
ATOM 663 C CA . ASN A 1 86 ? -7.984 8.056 -7.438 1.00 87.31 86 ASN A CA 1
ATOM 664 C C . ASN A 1 86 ? -7.275 9.358 -7.063 1.00 87.31 86 ASN A C 1
ATOM 666 O O . ASN A 1 86 ? -6.294 9.717 -7.712 1.00 87.31 86 ASN A O 1
ATOM 670 N N . MET A 1 87 ? -7.724 10.031 -6.001 1.00 87.81 87 MET A N 1
ATOM 671 C CA . MET A 1 87 ? -7.087 11.235 -5.471 1.00 87.81 87 MET A CA 1
ATOM 672 C C . MET A 1 87 ? -5.651 10.942 -5.031 1.00 87.81 87 MET A C 1
ATOM 674 O O . MET A 1 87 ? -4.729 11.640 -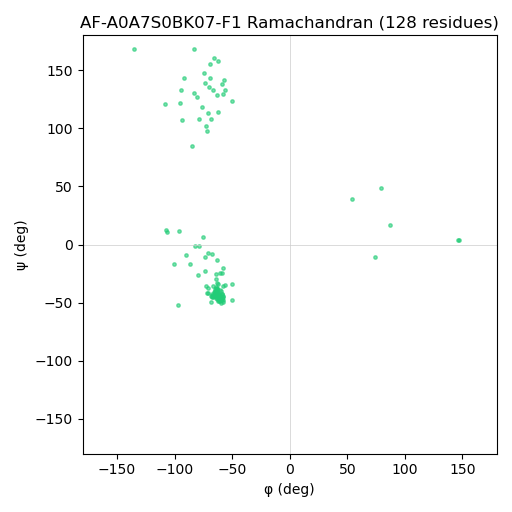5.446 1.00 87.81 87 MET A O 1
ATOM 678 N N . ILE A 1 88 ? -5.442 9.856 -4.283 1.00 86.44 88 ILE A N 1
ATOM 679 C CA . ILE A 1 88 ? -4.105 9.442 -3.831 1.00 86.44 88 ILE A CA 1
ATOM 680 C C . ILE A 1 88 ? -3.191 9.147 -5.032 1.00 86.44 88 ILE A C 1
ATOM 682 O O . ILE A 1 88 ? -2.049 9.602 -5.087 1.00 86.44 88 ILE A O 1
ATOM 686 N N . GLN A 1 89 ? -3.684 8.417 -6.038 1.00 85.75 89 GLN A N 1
ATOM 687 C CA . GLN A 1 89 ? -2.907 8.127 -7.247 1.00 85.75 89 GLN A CA 1
ATOM 688 C C . GLN A 1 89 ? -2.571 9.389 -8.050 1.00 85.75 89 GLN A C 1
ATOM 690 O O . GLN A 1 89 ? -1.481 9.480 -8.618 1.00 85.75 89 GLN A O 1
ATOM 695 N N . GLN A 1 90 ? -3.483 10.360 -8.110 1.00 83.81 90 GLN A N 1
ATOM 696 C CA . GLN A 1 90 ? -3.231 11.643 -8.761 1.00 83.81 90 GLN A CA 1
ATOM 697 C C . GLN A 1 90 ? -2.167 12.449 -8.020 1.00 83.81 90 GLN A C 1
ATOM 699 O O . GLN A 1 90 ? -1.257 12.951 -8.675 1.00 83.81 90 GLN A O 1
ATOM 704 N N . GLU A 1 91 ? -2.210 12.513 -6.688 1.00 82.25 91 GLU A N 1
ATOM 705 C CA . GLU A 1 91 ? -1.170 13.175 -5.892 1.00 82.25 91 GLU A CA 1
ATOM 706 C C . GLU A 1 91 ? 0.206 12.551 -6.126 1.00 82.25 91 GLU A C 1
ATOM 708 O O . GLU A 1 91 ? 1.177 13.272 -6.354 1.00 82.25 91 GLU A O 1
ATOM 713 N N . PHE A 1 92 ? 0.294 11.218 -6.178 1.00 76.62 92 PHE A N 1
ATOM 714 C CA . PHE A 1 92 ? 1.548 10.555 -6.527 1.00 76.62 92 PHE A CA 1
ATOM 715 C C . PHE A 1 92 ? 1.992 10.866 -7.956 1.00 76.62 92 PHE A C 1
ATOM 717 O O . PHE A 1 92 ? 3.182 11.060 -8.184 1.00 76.62 92 PHE A O 1
ATOM 724 N N . ASN A 1 93 ? 1.092 10.948 -8.932 1.00 73.75 93 ASN A N 1
ATOM 725 C CA . ASN A 1 93 ? 1.489 11.340 -10.286 1.00 73.75 93 ASN A CA 1
ATOM 726 C C . ASN A 1 93 ? 1.998 12.792 -10.317 1.00 73.75 93 ASN A C 1
ATOM 728 O O . ASN A 1 93 ? 3.035 13.056 -10.921 1.00 73.75 93 ASN A O 1
ATOM 732 N N . LEU A 1 94 ? 1.326 13.703 -9.605 1.00 73.62 94 LEU A N 1
ATOM 733 C CA . LEU A 1 94 ? 1.663 15.127 -9.541 1.00 73.62 94 LEU A CA 1
ATOM 734 C C . LEU A 1 94 ? 2.994 15.389 -8.831 1.00 73.62 94 LEU A C 1
ATOM 736 O O . LEU A 1 94 ? 3.829 16.129 -9.351 1.00 73.62 94 LEU A O 1
ATOM 740 N N . ALA A 1 95 ? 3.228 14.732 -7.694 1.00 70.56 95 ALA A N 1
ATOM 741 C CA . ALA A 1 95 ? 4.479 14.830 -6.945 1.00 70.56 95 ALA A CA 1
ATOM 742 C C . ALA A 1 95 ? 5.695 14.365 -7.765 1.00 70.56 95 ALA A C 1
ATOM 744 O O . ALA A 1 95 ? 6.814 14.791 -7.498 1.00 70.56 95 ALA A O 1
ATOM 745 N N . ASN A 1 96 ? 5.482 13.509 -8.771 1.00 61.31 96 ASN A N 1
ATOM 746 C CA . ASN A 1 96 ? 6.552 12.951 -9.595 1.00 61.31 96 ASN A CA 1
ATOM 747 C C . ASN A 1 96 ? 6.723 13.628 -10.955 1.00 61.31 96 ASN A C 1
ATOM 749 O O . ASN A 1 96 ? 7.791 13.515 -11.543 1.00 61.31 96 ASN A O 1
ATOM 753 N N . SER A 1 97 ? 5.743 14.400 -11.431 1.00 58.81 97 SER A N 1
ATOM 754 C CA . SER A 1 97 ? 5.940 15.296 -12.583 1.00 58.81 97 SER A CA 1
ATOM 755 C C . SER A 1 97 ? 6.974 16.404 -12.330 1.00 58.81 97 SER A C 1
ATOM 757 O O . SER A 1 97 ? 7.408 17.057 -13.275 1.00 58.81 97 SER A O 1
ATOM 759 N N . SER A 1 98 ? 7.381 16.621 -11.075 1.00 56.44 98 SER A N 1
ATOM 760 C CA . SER A 1 98 ? 8.446 17.558 -10.692 1.00 56.44 98 SER A CA 1
ATOM 761 C C . SER A 1 98 ? 9.847 16.925 -10.657 1.00 56.44 98 SER A C 1
ATOM 763 O O . SER A 1 98 ? 10.831 17.651 -10.527 1.00 56.44 98 SER A O 1
ATOM 765 N N . SER A 1 99 ? 9.955 15.598 -10.785 1.00 57.22 99 SER A N 1
ATOM 766 C CA . SER A 1 99 ? 11.219 14.852 -10.818 1.00 57.22 99 SER A CA 1
ATOM 767 C C . SER A 1 99 ? 11.648 14.633 -12.273 1.00 57.22 99 SER A C 1
ATOM 769 O O . SER A 1 99 ? 10.850 14.197 -13.095 1.00 57.22 99 SER A O 1
ATOM 771 N N . ALA A 1 100 ? 12.914 14.894 -12.611 1.00 52.31 100 ALA A N 1
ATOM 772 C CA . ALA A 1 100 ? 13.427 14.755 -13.983 1.00 52.31 100 ALA A CA 1
ATOM 773 C C . ALA A 1 100 ? 13.490 13.298 -14.501 1.00 52.31 100 ALA A C 1
ATOM 775 O O . ALA A 1 100 ? 13.749 13.070 -15.682 1.00 52.31 100 ALA A O 1
ATOM 776 N N . GLU A 1 101 ? 13.242 12.308 -13.642 1.00 61.03 101 GLU A N 1
ATOM 777 C CA . GLU A 1 101 ? 13.231 10.891 -13.999 1.00 61.03 101 GLU A CA 1
ATOM 778 C C . GLU A 1 101 ? 11.811 10.439 -14.346 1.00 61.03 101 GLU A C 1
ATOM 780 O O . GLU A 1 101 ? 10.938 10.281 -13.490 1.00 61.03 101 GLU A O 1
ATOM 785 N N . THR A 1 102 ? 11.572 10.224 -15.641 1.00 66.69 102 THR A N 1
ATOM 786 C CA . THR A 1 102 ? 10.320 9.624 -16.111 1.00 66.69 102 THR A CA 1
ATOM 787 C C . THR A 1 102 ? 10.318 8.148 -15.725 1.00 66.69 102 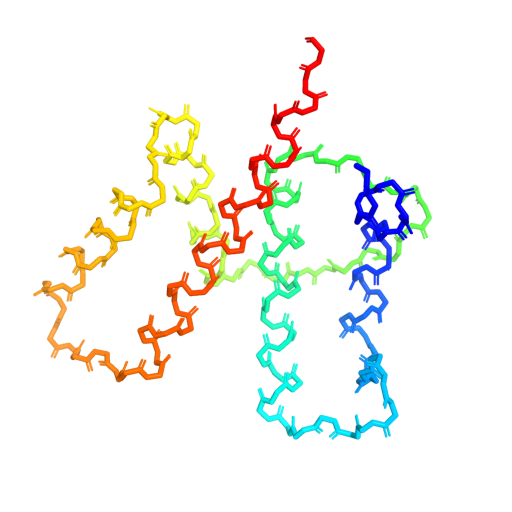THR A C 1
ATOM 789 O O . THR A 1 102 ? 11.112 7.373 -16.254 1.00 66.69 102 THR A O 1
ATOM 792 N N . ARG A 1 103 ? 9.422 7.754 -14.812 1.00 71.94 103 ARG A N 1
ATOM 793 C CA . ARG A 1 103 ? 9.235 6.346 -14.436 1.00 71.94 103 ARG A CA 1
ATOM 794 C C . ARG A 1 103 ? 8.905 5.494 -15.652 1.00 71.94 103 ARG A C 1
ATOM 796 O O . ARG A 1 103 ? 8.094 5.880 -16.497 1.00 71.94 103 ARG A O 1
ATOM 803 N N . SER A 1 104 ? 9.453 4.288 -15.686 1.00 80.94 104 SER A N 1
ATOM 804 C CA . SER A 1 104 ? 9.048 3.276 -16.650 1.00 80.94 104 SER A CA 1
ATOM 805 C C . SER A 1 104 ? 7.565 2.896 -16.469 1.00 80.94 104 SER A C 1
ATOM 807 O O . SER A 1 104 ? 6.987 3.051 -15.380 1.00 80.94 104 SER A O 1
ATOM 809 N N . PRO A 1 105 ? 6.917 2.351 -17.517 1.00 76.00 105 PRO A N 1
ATOM 810 C CA . PRO A 1 105 ? 5.559 1.821 -17.407 1.00 76.00 105 PRO A CA 1
ATOM 811 C C . PRO A 1 105 ? 5.424 0.751 -16.317 1.00 76.00 105 PRO A C 1
ATOM 813 O O . PRO A 1 105 ? 4.398 0.689 -15.641 1.00 76.00 105 PRO A O 1
ATOM 816 N N . LEU A 1 106 ? 6.471 -0.057 -16.120 1.00 74.50 106 LEU A N 1
ATOM 817 C CA . LEU A 1 106 ? 6.506 -1.100 -15.101 1.00 74.50 106 LEU A CA 1
ATOM 818 C C . LEU A 1 106 ? 6.535 -0.505 -13.690 1.00 74.50 106 LEU A C 1
ATOM 820 O O . LEU A 1 106 ? 5.698 -0.862 -12.869 1.00 74.50 106 LEU A O 1
ATOM 824 N N . GLU A 1 107 ? 7.425 0.449 -13.416 1.00 74.69 107 GLU A N 1
ATOM 825 C CA . GLU A 1 107 ? 7.483 1.130 -12.113 1.00 74.69 107 GLU A CA 1
ATOM 826 C C . GLU A 1 107 ? 6.175 1.858 -11.800 1.00 74.69 107 GLU A C 1
ATOM 828 O O . GLU A 1 107 ? 5.681 1.813 -10.674 1.00 74.69 107 GLU A O 1
ATOM 833 N N . SER A 1 108 ? 5.565 2.482 -12.810 1.00 79.38 108 SER A N 1
ATOM 834 C CA . SER A 1 108 ? 4.255 3.119 -12.669 1.00 79.38 108 SER A CA 1
ATOM 835 C C . SER A 1 108 ? 3.156 2.105 -12.337 1.00 79.38 108 SER A C 1
ATOM 837 O O . SER A 1 108 ? 2.280 2.392 -11.519 1.00 79.38 108 SER A O 1
ATOM 839 N N . ALA A 1 109 ? 3.195 0.913 -1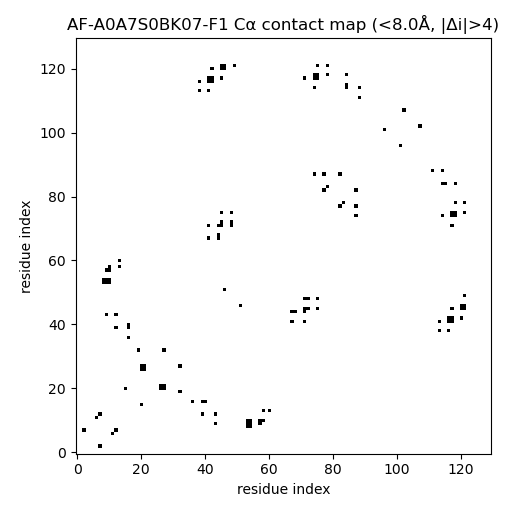2.939 1.00 80.25 109 ALA A N 1
ATOM 840 C CA . ALA A 1 109 ? 2.256 -0.163 -12.637 1.00 80.25 109 ALA A CA 1
ATOM 841 C C . ALA A 1 109 ? 2.467 -0.727 -11.225 1.00 80.25 109 ALA A C 1
ATOM 843 O O . ALA A 1 109 ? 1.494 -0.886 -10.488 1.00 80.25 109 ALA A O 1
ATOM 844 N N . ILE A 1 110 ? 3.721 -0.962 -10.824 1.00 79.56 110 ILE A N 1
ATOM 845 C CA . ILE A 1 110 ? 4.080 -1.436 -9.480 1.00 79.56 110 ILE A CA 1
ATOM 846 C C . ILE A 1 110 ? 3.622 -0.428 -8.429 1.00 79.56 110 ILE A C 1
ATOM 848 O O . ILE A 1 110 ? 2.984 -0.819 -7.455 1.00 79.56 110 ILE A O 1
ATOM 852 N N . LEU A 1 111 ? 3.870 0.866 -8.643 1.00 83.19 111 LEU A N 1
ATOM 853 C CA . LEU A 1 111 ? 3.438 1.910 -7.720 1.00 83.19 111 LEU A CA 1
ATOM 854 C C . LEU A 1 111 ? 1.913 1.946 -7.592 1.00 83.19 111 LEU A C 1
ATOM 856 O O . LEU A 1 111 ? 1.400 1.912 -6.479 1.00 83.19 111 LEU A O 1
ATOM 860 N N . ARG A 1 112 ? 1.177 1.952 -8.713 1.00 85.75 112 ARG A N 1
ATOM 861 C CA . ARG A 1 112 ? -0.298 1.935 -8.696 1.00 85.75 112 ARG A CA 1
ATOM 862 C C . ARG A 1 112 ? -0.843 0.715 -7.963 1.00 85.75 112 ARG A C 1
ATOM 864 O O . ARG A 1 112 ? -1.775 0.846 -7.167 1.00 85.75 112 ARG A O 1
ATOM 871 N N . GLN A 1 113 ? -0.265 -0.455 -8.222 1.00 85.88 113 GLN A N 1
ATOM 872 C CA . GLN A 1 113 ? -0.675 -1.695 -7.577 1.00 85.88 113 GLN A CA 1
ATOM 873 C C . GLN A 1 113 ? -0.337 -1.684 -6.081 1.00 85.88 113 GLN A C 1
ATOM 875 O O . GLN A 1 113 ? -1.185 -2.051 -5.273 1.00 85.88 113 GLN A O 1
ATOM 880 N N . GLY A 1 114 ? 0.846 -1.197 -5.699 1.00 87.19 114 GLY A N 1
ATOM 881 C CA . GLY A 1 114 ? 1.251 -1.027 -4.305 1.00 87.19 114 GLY A CA 1
ATOM 882 C C . GLY A 1 114 ? 0.342 -0.057 -3.551 1.00 87.19 114 GLY A C 1
ATOM 883 O O . GLY A 1 114 ? -0.132 -0.385 -2.466 1.00 87.19 114 GLY A O 1
ATOM 884 N N . THR A 1 115 ? 0.011 1.092 -4.153 1.00 88.88 115 THR A N 1
ATOM 885 C CA . THR A 1 115 ? -0.931 2.063 -3.577 1.00 88.88 115 THR A CA 1
ATOM 886 C C . THR A 1 115 ? -2.292 1.429 -3.340 1.00 88.88 115 THR A C 1
ATOM 888 O O . THR A 1 115 ? -2.857 1.570 -2.258 1.00 88.88 115 THR A O 1
ATOM 891 N N . ARG A 1 116 ? -2.804 0.689 -4.331 1.00 88.62 116 ARG A N 1
ATOM 892 C CA . ARG A 1 116 ? -4.079 -0.021 -4.214 1.00 88.62 116 ARG A CA 1
ATOM 893 C C . ARG A 1 116 ? -4.048 -1.049 -3.086 1.00 88.62 116 ARG A C 1
ATOM 895 O O . ARG A 1 116 ? -4.963 -1.066 -2.278 1.00 88.62 116 ARG A O 1
ATOM 902 N N . VAL A 1 117 ? -3.005 -1.875 -3.006 1.00 89.25 117 VAL A N 1
ATOM 903 C CA . VAL A 1 117 ? -2.884 -2.911 -1.967 1.00 89.25 117 VAL A CA 1
ATOM 904 C C . VAL A 1 117 ? -2.885 -2.300 -0.566 1.00 89.25 117 VAL A C 1
ATOM 906 O O . VAL A 1 117 ? -3.633 -2.761 0.295 1.00 89.25 117 VAL A O 1
ATOM 909 N N . VAL A 1 118 ? -2.114 -1.233 -0.339 1.00 88.94 118 VAL A N 1
ATOM 910 C CA . VAL A 1 118 ? -2.103 -0.538 0.958 1.00 88.94 118 VAL A CA 1
ATOM 911 C C . VAL A 1 118 ? -3.474 0.071 1.255 1.00 88.94 118 VAL A C 1
ATOM 913 O O . VAL A 1 118 ? -4.004 -0.132 2.342 1.00 88.94 118 VAL A O 1
ATOM 916 N N . PHE A 1 119 ? -4.078 0.769 0.291 1.00 89.75 119 PHE A N 1
ATOM 917 C CA . PHE A 1 119 ? -5.383 1.410 0.463 1.00 89.75 119 PHE A CA 1
ATOM 918 C C . PHE A 1 119 ? -6.493 0.409 0.821 1.00 89.75 119 PHE A C 1
ATOM 920 O O . PHE A 1 119 ? -7.223 0.620 1.787 1.00 89.75 119 PHE A O 1
ATOM 927 N N . GLU A 1 120 ? -6.585 -0.706 0.094 1.00 88.00 120 GLU A N 1
ATOM 928 C CA . GLU A 1 120 ? -7.559 -1.775 0.358 1.00 88.00 120 GLU A CA 1
ATOM 929 C C . GLU A 1 120 ? -7.327 -2.434 1.724 1.00 88.00 120 GLU A C 1
ATOM 931 O O . GLU A 1 120 ? -8.281 -2.719 2.445 1.00 88.00 120 GLU A O 1
ATOM 936 N N . THR A 1 121 ? -6.061 -2.612 2.123 1.00 86.56 121 THR A N 1
ATOM 937 C CA . THR A 1 121 ? -5.711 -3.126 3.459 1.00 86.56 121 THR A CA 1
ATOM 938 C C . THR A 1 121 ? -6.239 -2.194 4.550 1.00 86.56 121 THR A C 1
ATOM 940 O O . THR A 1 121 ? -6.861 -2.644 5.512 1.00 86.56 121 THR A O 1
ATOM 943 N N . VAL A 1 122 ? -6.043 -0.880 4.391 1.00 86.94 122 VAL A N 1
ATOM 944 C CA . VAL A 1 122 ? -6.545 0.123 5.340 1.00 86.94 122 VAL A CA 1
ATOM 945 C C . VAL A 1 122 ? -8.070 0.125 5.387 1.00 86.94 122 VAL A C 1
ATOM 947 O O . VAL A 1 122 ? -8.637 0.181 6.479 1.00 86.94 122 VAL A O 1
ATOM 950 N N . LEU A 1 123 ? -8.734 0.037 4.231 1.00 84.44 123 LEU A N 1
ATOM 951 C CA . LEU A 1 123 ? -10.191 -0.043 4.148 1.00 84.44 123 LEU A CA 1
ATOM 952 C C . LEU A 1 123 ? -10.750 -1.273 4.860 1.00 84.44 123 LEU A C 1
ATOM 954 O O . LEU A 1 123 ? -11.695 -1.134 5.632 1.00 84.44 123 LEU A O 1
ATOM 958 N N . GLN A 1 124 ? -10.167 -2.452 4.637 1.00 82.50 124 GLN A N 1
ATOM 959 C CA . GLN A 1 124 ? -10.622 -3.687 5.278 1.00 82.50 124 GLN A CA 1
ATOM 960 C C . GLN A 1 124 ? -10.503 -3.626 6.798 1.00 82.50 124 GLN A C 1
ATOM 962 O O . GLN A 1 124 ? -11.446 -3.987 7.491 1.00 82.50 124 GLN A O 1
ATOM 967 N N . VAL A 1 125 ? -9.385 -3.119 7.319 1.00 81.69 125 VAL A N 1
ATOM 968 C CA . VAL A 1 125 ? -9.181 -2.997 8.771 1.00 81.69 125 VAL A CA 1
ATOM 969 C C . VAL A 1 125 ? -10.062 -1.902 9.378 1.00 81.69 125 VAL A C 1
ATOM 971 O O . VAL A 1 125 ? -10.568 -2.049 10.486 1.00 81.69 125 VAL A O 1
ATOM 974 N N . SER A 1 126 ? -10.259 -0.788 8.669 1.00 75.81 126 SER A N 1
ATOM 975 C CA . SER A 1 126 ? -11.032 0.350 9.185 1.00 75.81 126 SER A CA 1
ATOM 976 C C . SER A 1 126 ? -12.544 0.146 9.080 1.00 75.81 126 SER A C 1
ATOM 978 O O . SER A 1 126 ? -13.282 0.733 9.867 1.00 75.81 126 SER A O 1
ATOM 980 N N . GLY A 1 127 ? -13.004 -0.670 8.127 1.00 64.81 127 GLY A N 1
ATOM 981 C CA . GLY A 1 127 ? -14.411 -1.032 7.945 1.00 64.81 127 GLY A CA 1
ATOM 982 C C . GLY A 1 127 ? -14.956 -2.004 8.996 1.00 64.81 127 GLY A C 1
ATOM 983 O O . GLY A 1 127 ? -16.167 -2.175 9.066 1.00 64.81 127 GLY A O 1
ATOM 984 N N . ASP A 1 128 ? -14.085 -2.599 9.818 1.00 48.12 128 ASP A N 1
ATOM 985 C CA . ASP A 1 128 ? -14.431 -3.529 10.906 1.00 48.12 128 ASP A CA 1
ATOM 986 C C . ASP A 1 128 ? -14.532 -2.839 12.286 1.00 48.12 128 ASP A C 1
ATOM 988 O O . ASP A 1 128 ? -14.589 -3.499 13.324 1.00 48.12 128 ASP A O 1
ATOM 992 N N . LYS A 1 129 ? -14.540 -1.496 12.334 1.00 38.12 129 LYS A N 1
ATOM 993 C CA . LYS A 1 129 ? -14.827 -0.769 13.580 1.00 38.12 129 LYS A CA 1
ATOM 994 C C . LYS A 1 129 ? -16.339 -0.811 13.872 1.00 38.12 129 LYS A C 1
ATOM 996 O O . LYS A 1 129 ? -17.092 -0.299 13.043 1.00 38.12 129 LYS A O 1
ATOM 1001 N N . PRO A 1 130 ? -16.775 -1.398 15.006 1.00 39.03 130 PRO A N 1
ATOM 1002 C CA . PRO A 1 130 ? -18.177 -1.398 15.426 1.00 39.03 130 PRO A CA 1
ATOM 1003 C C . PRO A 1 130 ? -18.695 0.004 15.770 1.00 39.03 130 PRO A C 1
ATOM 1005 O O . PRO A 1 130 ? -17.876 0.870 16.164 1.00 39.03 130 PRO A O 1
#

Organism: NCBI:txid101924

Secondary structure (DSSP, 8-state):
--SGGGT--HHHHHHHHH----TTSSPPPHHHHHHHHHHHHHHHHHHHHTTPPPPTTS----PPP-HHHHHHHHHHHHHHTT--HHHHHHHHHHHHTTSS----HHHHHHHHHHHHHHHHHHHHHHTT--

Foldseek 3Di:
DDDVVPDPALLVLVVLLVDQDDDPPDRDDPVRSVLSNLLSVLLSLLCVVVVPDHDPPRPDDDDDDDPSNVVLVVLLVCVVVVDDLVRVLVVVVVVCVPPPDDDDPVVNVSSSVSSVSSNVSSCVVVVPDD